Protein AF-A0A1G0WBZ6-F1 (afdb_monomer_lite)

Foldseek 3Di:
DDDLVRADQQFKFQKDADFDRIFGDQSVQQWTWAWGDDPNDIDTDTAHDLVVDPDGHGIDTDGTDGHDPDDRVCSPCCPPGVVNVVVNVVNVVVCVVVPDPDD

pLDDT: mean 88.43, std 10.69, range [46.09, 98.06]

Secondary structure (DSSP, 8-state):
---GGGPPTTEEEEEE-SS-SEEEEETTTTEEEEEEEETTEEEEEEEEBGGG-TTT--BEEEEEEEE-SS-GGGGT-TT-TTTSHHHHHHHHHHHHHS-----

Sequence (103 aa):
MIRIDDLKQGYLYLIDARNSHLGIWMSKKNSFLISRFKFGDNFLFEEDHWDTGEPYGTVKPIKELEKTPFEADRFLYPYVPDKNRDLLNYLNLMADKYPLDEK

Structure (mmCIF, N/CA/C/O backbone):
data_AF-A0A1G0WBZ6-F1
#
_entry.id   AF-A0A1G0WBZ6-F1
#
loop_
_atom_site.group_PDB
_atom_site.id
_atom_site.type_symbol
_atom_site.label_atom_id
_atom_site.label_alt_id
_atom_site.label_comp_id
_atom_site.label_asym_id
_atom_site.label_entity_id
_atom_site.label_seq_id
_atom_site.pdbx_PDB_ins_code
_atom_site.Cartn_x
_atom_site.Cartn_y
_atom_site.Cartn_z
_atom_site.occupancy
_atom_site.B_iso_or_equiv
_atom_site.auth_seq_id
_atom_site.auth_comp_id
_atom_site.auth_asym_id
_atom_site.auth_atom_id
_atom_site.pdbx_PDB_model_num
ATOM 1 N N . MET A 1 1 ? -16.441 -0.778 1.522 1.00 84.62 1 MET A N 1
ATOM 2 C CA . MET A 1 1 ? -15.136 -0.119 1.713 1.00 84.62 1 MET A CA 1
ATOM 3 C C . MET A 1 1 ? -14.775 -0.199 3.180 1.00 84.62 1 MET A C 1
ATOM 5 O O . MET A 1 1 ? -15.672 -0.046 4.002 1.00 84.62 1 MET A O 1
ATOM 9 N N . ILE A 1 2 ? -13.521 -0.518 3.482 1.00 91.88 2 ILE A N 1
ATOM 10 C CA . ILE A 1 2 ? -13.007 -0.645 4.854 1.00 91.88 2 ILE A CA 1
ATOM 11 C C . ILE A 1 2 ? -12.798 0.773 5.430 1.00 91.88 2 ILE A C 1
ATOM 13 O O . ILE A 1 2 ? -12.508 1.693 4.662 1.00 91.88 2 ILE A O 1
ATOM 17 N N . ARG A 1 3 ? -13.030 0.973 6.735 1.00 93.50 3 ARG A N 1
ATOM 18 C CA . ARG A 1 3 ? -12.780 2.249 7.436 1.00 93.50 3 ARG A CA 1
ATOM 19 C C . ARG A 1 3 ? -11.334 2.326 7.913 1.00 93.50 3 ARG A C 1
ATOM 21 O O . ARG A 1 3 ? -10.721 1.286 8.133 1.00 93.50 3 ARG A O 1
ATOM 28 N N . ILE A 1 4 ? -10.819 3.539 8.135 1.00 93.62 4 ILE A N 1
ATOM 29 C CA . ILE A 1 4 ? -9.443 3.748 8.634 1.00 93.62 4 ILE A CA 1
ATOM 30 C C . ILE A 1 4 ? -9.136 2.902 9.877 1.00 93.62 4 ILE A C 1
ATOM 32 O O . ILE A 1 4 ? -8.092 2.253 9.923 1.00 93.62 4 ILE A O 1
ATOM 36 N N . ASP A 1 5 ? -10.055 2.868 10.844 1.00 93.50 5 ASP A N 1
ATOM 37 C CA . ASP A 1 5 ? -9.851 2.187 12.130 1.00 93.50 5 ASP A CA 1
ATOM 38 C C . ASP A 1 5 ? -9.765 0.654 12.011 1.00 93.50 5 ASP A C 1
ATOM 40 O O . ASP A 1 5 ? -9.231 -0.008 12.900 1.00 93.50 5 ASP A O 1
ATOM 44 N N . ASP A 1 6 ? -10.238 0.091 10.896 1.00 96.06 6 ASP A N 1
ATOM 45 C CA . ASP A 1 6 ? -10.201 -1.347 10.616 1.00 96.06 6 ASP A CA 1
ATOM 46 C C . ASP A 1 6 ? -8.951 -1.764 9.814 1.00 96.06 6 ASP A C 1
ATOM 48 O O . ASP A 1 6 ? -8.695 -2.957 9.619 1.00 96.06 6 ASP A O 1
ATOM 52 N N . LEU A 1 7 ? -8.162 -0.801 9.322 1.00 96.50 7 LEU A N 1
ATOM 53 C CA . LEU A 1 7 ? -6.965 -1.068 8.526 1.00 96.50 7 LEU A CA 1
ATOM 54 C C . LEU A 1 7 ? -5.743 -1.329 9.411 1.00 96.50 7 LEU A C 1
ATOM 56 O O . LEU A 1 7 ? -5.437 -0.602 10.358 1.00 96.50 7 LEU A O 1
ATOM 60 N N . LYS A 1 8 ? -4.969 -2.353 9.051 1.00 96.50 8 LYS A N 1
ATOM 61 C CA . LYS A 1 8 ? -3.799 -2.805 9.809 1.00 96.50 8 LYS A CA 1
ATOM 62 C C . LYS A 1 8 ? -2.516 -2.285 9.174 1.00 96.50 8 LYS A C 1
ATOM 64 O O . LYS A 1 8 ? -2.287 -2.448 7.978 1.00 96.50 8 LYS A O 1
ATOM 69 N N . GLN A 1 9 ? -1.661 -1.660 9.982 1.00 95.56 9 GLN A N 1
ATOM 70 C CA . GLN A 1 9 ? -0.361 -1.148 9.538 1.00 95.56 9 GLN A CA 1
ATOM 71 C C . GLN A 1 9 ? 0.443 -2.232 8.803 1.00 95.56 9 GLN A C 1
ATOM 73 O O . GLN A 1 9 ? 0.647 -3.321 9.342 1.00 95.56 9 GLN A O 1
ATOM 78 N N . GLY A 1 10 ? 0.936 -1.913 7.604 1.00 95.31 10 GLY A N 1
ATOM 79 C CA . GLY A 1 10 ? 1.798 -2.807 6.830 1.00 95.31 10 GLY A CA 1
ATOM 80 C C . GLY A 1 10 ? 1.080 -4.021 6.234 1.00 95.31 10 GLY A C 1
ATOM 81 O O . GLY A 1 10 ? 1.742 -4.997 5.882 1.00 95.31 10 GLY A O 1
ATOM 82 N N . TYR A 1 11 ? -0.251 -4.000 6.136 1.00 97.62 11 TYR A N 1
ATOM 83 C CA . TYR A 1 11 ? -1.019 -5.004 5.394 1.00 97.62 11 TYR A CA 1
ATOM 84 C C . TYR A 1 11 ? -1.287 -4.535 3.966 1.00 97.62 11 TYR A C 1
ATOM 86 O O . TYR A 1 11 ? -1.450 -3.341 3.709 1.00 97.62 11 TYR A O 1
ATOM 94 N N . LEU A 1 12 ? -1.329 -5.495 3.047 1.00 98.06 12 LEU A N 1
ATOM 95 C CA . LEU A 1 12 ? -1.702 -5.316 1.654 1.00 98.06 12 LEU A CA 1
ATOM 96 C C . LEU A 1 12 ? -3.221 -5.431 1.499 1.00 98.06 12 LEU A C 1
ATOM 98 O O . LEU A 1 12 ? -3.841 -6.372 2.003 1.00 98.06 12 LEU A O 1
ATOM 102 N N . TYR A 1 13 ? -3.794 -4.509 0.736 1.00 97.81 13 TYR A N 1
ATOM 103 C CA . TYR A 1 13 ? -5.216 -4.456 0.437 1.00 97.81 13 TYR A CA 1
ATOM 104 C C . TYR A 1 13 ? -5.451 -4.382 -1.070 1.00 97.81 13 TYR A C 1
ATOM 106 O O . TYR A 1 13 ? -4.690 -3.741 -1.795 1.00 97.81 13 TYR A O 1
ATOM 114 N N . LEU A 1 14 ? -6.551 -4.993 -1.514 1.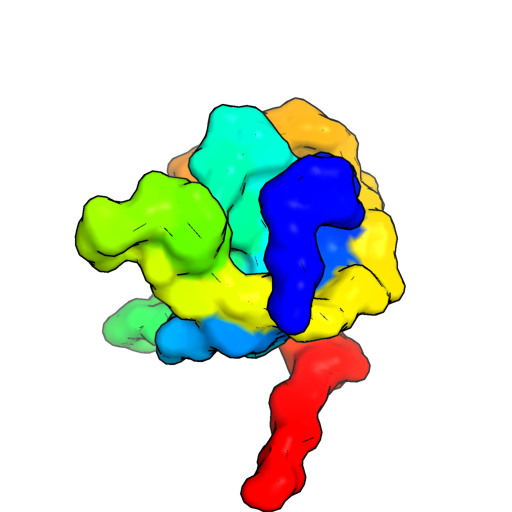00 96.88 14 LEU A N 1
ATOM 115 C CA . LEU A 1 14 ? -7.203 -4.633 -2.767 1.00 96.88 14 LEU A CA 1
ATOM 116 C C . LEU A 1 14 ? -7.880 -3.277 -2.569 1.00 96.88 14 LEU A C 1
ATOM 118 O O . LEU A 1 14 ? -8.648 -3.101 -1.615 1.00 96.88 14 LEU A O 1
ATOM 122 N N . ILE A 1 15 ? -7.612 -2.343 -3.469 1.00 96.12 15 ILE A N 1
ATOM 123 C CA . ILE A 1 15 ? -8.098 -0.969 -3.419 1.00 96.12 15 ILE A CA 1
ATOM 124 C C . ILE A 1 15 ? -8.764 -0.587 -4.743 1.00 96.12 15 ILE A C 1
ATOM 126 O O . ILE A 1 15 ? -8.376 -1.052 -5.809 1.00 96.12 15 ILE A O 1
ATOM 130 N N . ASP A 1 16 ? -9.772 0.272 -4.663 1.00 93.69 16 ASP A N 1
ATOM 131 C CA . ASP A 1 16 ? -10.275 1.045 -5.794 1.00 93.69 16 ASP A CA 1
ATOM 132 C C . ASP A 1 16 ? -9.575 2.405 -5.766 1.00 93.69 16 ASP A C 1
ATOM 134 O O . ASP A 1 16 ? -9.799 3.208 -4.852 1.00 93.69 16 ASP A O 1
ATOM 138 N N . ALA A 1 17 ? -8.659 2.607 -6.712 1.00 90.75 17 ALA A N 1
ATOM 139 C CA . ALA A 1 17 ? -7.878 3.823 -6.850 1.00 90.75 17 ALA A CA 1
ATOM 140 C C . ALA A 1 17 ? -7.475 4.072 -8.308 1.00 90.75 17 ALA A C 1
ATOM 142 O O . ALA A 1 17 ? -7.583 3.204 -9.172 1.00 90.75 17 ALA A O 1
ATOM 143 N N . ARG A 1 18 ? -7.005 5.290 -8.604 1.00 85.06 18 ARG A N 1
ATOM 144 C CA . ARG A 1 18 ? -6.742 5.721 -9.989 1.00 85.06 18 ARG A CA 1
ATOM 145 C C . ARG A 1 18 ? -5.480 5.113 -10.585 1.00 85.06 18 ARG A C 1
ATOM 147 O O . ARG A 1 18 ? -5.388 4.993 -11.802 1.00 85.06 18 ARG A O 1
ATOM 154 N N . ASN A 1 19 ? -4.481 4.844 -9.749 1.00 88.56 19 ASN A N 1
ATOM 155 C CA . ASN A 1 19 ? -3.134 4.510 -10.205 1.00 88.56 19 ASN A CA 1
ATOM 156 C C . ASN A 1 19 ? -2.749 3.044 -9.951 1.00 88.56 19 ASN A C 1
ATOM 158 O O . ASN A 1 19 ? -1.764 2.592 -10.526 1.00 88.56 19 ASN A O 1
ATOM 162 N N . SER A 1 20 ? -3.484 2.324 -9.100 1.00 93.31 20 SER A N 1
ATOM 163 C CA . SER A 1 20 ? -3.211 0.932 -8.726 1.00 93.31 20 SER A CA 1
ATOM 164 C C . SER A 1 20 ? -4.467 0.276 -8.151 1.00 93.31 20 SER A C 1
ATOM 166 O O . SER A 1 20 ? -5.298 0.957 -7.554 1.00 93.31 20 SER A O 1
ATOM 168 N N . HIS A 1 21 ? -4.579 -1.048 -8.271 1.00 95.44 21 HIS A N 1
ATOM 169 C CA . HIS A 1 21 ? -5.603 -1.849 -7.588 1.00 95.44 21 HIS A CA 1
ATOM 170 C C . HIS A 1 21 ? -5.106 -2.492 -6.291 1.00 95.44 21 HIS A C 1
ATOM 172 O O . HIS A 1 21 ? -5.885 -3.107 -5.567 1.00 95.44 21 HIS A O 1
ATOM 178 N N . LEU A 1 22 ? -3.821 -2.343 -5.965 1.00 97.06 22 LEU A N 1
ATOM 179 C CA . LEU A 1 22 ? -3.218 -2.835 -4.727 1.00 97.06 22 LEU A CA 1
ATOM 180 C C . LEU A 1 22 ? -2.488 -1.719 -3.985 1.00 97.06 22 LEU A C 1
ATOM 182 O O . LEU A 1 22 ? -1.832 -0.878 -4.605 1.00 97.06 22 LEU A O 1
ATOM 186 N N . GLY A 1 23 ? -2.538 -1.758 -2.653 1.00 96.69 23 GLY A N 1
ATOM 187 C CA . GLY A 1 23 ? -1.799 -0.825 -1.808 1.00 96.69 23 GLY A CA 1
ATOM 188 C C . GLY A 1 23 ? -1.507 -1.366 -0.415 1.00 96.69 23 GLY A C 1
ATOM 189 O O . GLY A 1 23 ? -2.276 -2.155 0.137 1.00 96.69 23 GLY A O 1
ATOM 190 N N . ILE A 1 24 ? -0.391 -0.929 0.166 1.00 96.75 24 ILE A N 1
ATOM 191 C CA . ILE A 1 24 ? -0.008 -1.256 1.544 1.00 96.75 24 ILE A CA 1
ATOM 192 C C . ILE A 1 24 ? -0.448 -0.125 2.469 1.00 96.75 24 ILE A C 1
ATOM 194 O O . ILE A 1 24 ? -0.117 1.034 2.224 1.00 96.75 24 ILE A O 1
ATOM 198 N N . TRP A 1 25 ? -1.168 -0.448 3.540 1.00 96.62 25 TRP A N 1
ATOM 199 C CA . TRP A 1 25 ? -1.665 0.560 4.472 1.00 96.62 25 TRP A CA 1
ATOM 200 C C . TRP A 1 25 ? -0.569 1.151 5.367 1.00 96.62 25 TRP A C 1
ATOM 202 O O . TRP A 1 25 ? 0.190 0.419 6.013 1.00 96.62 25 TRP A O 1
ATOM 212 N N . MET A 1 26 ? -0.548 2.483 5.466 1.00 94.56 26 MET A N 1
ATOM 213 C CA . MET A 1 26 ? 0.337 3.253 6.340 1.00 94.56 26 MET A CA 1
ATOM 214 C C . MET A 1 26 ? -0.481 4.099 7.324 1.00 94.56 26 MET A C 1
ATOM 216 O O . MET A 1 26 ? -0.815 5.255 7.065 1.00 94.56 26 MET A O 1
ATOM 220 N N . SER A 1 27 ? -0.765 3.545 8.501 1.00 92.56 27 SER A N 1
ATOM 221 C CA . SER A 1 27 ? -1.632 4.142 9.524 1.00 92.56 27 SER A CA 1
ATOM 222 C C . SER A 1 27 ? -1.148 5.499 10.030 1.00 92.56 27 SER A C 1
ATOM 224 O O . SER A 1 27 ? -1.951 6.367 10.342 1.00 92.56 27 SER A O 1
ATOM 226 N N . LYS A 1 28 ? 0.169 5.736 10.075 1.00 90.62 28 LYS A N 1
ATOM 227 C CA . LYS A 1 28 ? 0.722 7.042 10.477 1.00 90.62 28 LYS A CA 1
ATOM 228 C C . LYS A 1 28 ? 0.421 8.162 9.485 1.00 90.62 28 LYS A C 1
ATOM 230 O O . LYS A 1 28 ? 0.445 9.323 9.882 1.00 90.62 28 LYS A O 1
ATOM 235 N N . LYS A 1 29 ? 0.179 7.814 8.222 1.00 90.12 29 LYS A N 1
ATOM 236 C CA . LYS A 1 29 ? -0.084 8.757 7.132 1.00 90.12 29 LYS A CA 1
ATOM 237 C C . LYS A 1 29 ? -1.541 8.754 6.675 1.00 90.12 29 LYS A C 1
ATOM 239 O O . LYS A 1 29 ? -1.927 9.639 5.928 1.00 90.12 29 LYS A O 1
ATOM 244 N N . ASN A 1 30 ? -2.339 7.786 7.128 1.00 93.38 30 ASN A N 1
ATOM 245 C CA . ASN A 1 30 ? -3.690 7.525 6.631 1.00 93.38 30 ASN A CA 1
ATOM 246 C C . ASN A 1 30 ? -3.752 7.353 5.100 1.00 93.38 30 ASN A C 1
ATOM 248 O O . ASN A 1 30 ? -4.718 7.759 4.450 1.00 93.38 30 ASN A O 1
ATOM 252 N N . SER A 1 31 ? -2.719 6.731 4.529 1.00 93.75 31 SER A N 1
ATOM 253 C CA . SER A 1 31 ? -2.566 6.558 3.086 1.00 93.75 31 SER A CA 1
ATOM 254 C C . SER A 1 31 ? -2.101 5.151 2.718 1.00 93.75 31 SER A C 1
ATOM 256 O O . SER A 1 31 ? -1.581 4.394 3.545 1.00 93.75 31 SER A O 1
ATOM 258 N N . PHE A 1 32 ? -2.313 4.793 1.455 1.00 94.94 32 PHE A N 1
ATOM 259 C CA . PHE A 1 32 ? -1.796 3.577 0.849 1.00 94.94 32 PHE A CA 1
ATOM 260 C C . PHE A 1 32 ? -0.525 3.871 0.072 1.00 94.94 32 PHE A C 1
ATOM 262 O O . PHE A 1 32 ? -0.477 4.793 -0.740 1.00 94.94 32 PHE A O 1
ATOM 269 N N . LEU A 1 33 ? 0.486 3.035 0.285 1.00 95.00 33 LEU A N 1
ATOM 270 C CA . LEU A 1 33 ? 1.660 2.971 -0.567 1.00 95.00 33 LEU A CA 1
ATOM 271 C C . LEU A 1 33 ? 1.367 2.051 -1.752 1.00 95.00 33 LEU A C 1
ATOM 273 O O . LEU A 1 33 ? 1.074 0.869 -1.558 1.00 95.00 33 LEU A O 1
ATOM 277 N N . ILE A 1 34 ? 1.464 2.586 -2.963 1.00 94.62 34 ILE A N 1
ATOM 278 C CA . ILE A 1 34 ? 1.142 1.892 -4.210 1.00 94.62 34 ILE A CA 1
ATOM 279 C C . ILE A 1 34 ? 2.328 1.904 -5.180 1.00 94.62 34 ILE A C 1
ATOM 281 O O . ILE A 1 34 ? 3.228 2.739 -5.075 1.00 94.62 34 ILE A O 1
ATOM 285 N N . SER A 1 35 ? 2.310 0.990 -6.149 1.00 93.94 35 SER A N 1
ATOM 286 C CA . SER A 1 35 ? 3.145 1.086 -7.347 1.00 93.94 35 SER A CA 1
ATOM 287 C C . SER A 1 35 ? 2.403 1.925 -8.380 1.00 93.94 35 SER A C 1
ATOM 289 O O . SER A 1 35 ? 1.210 1.728 -8.601 1.00 93.94 35 SER A O 1
ATOM 291 N N . ARG A 1 36 ? 3.095 2.881 -9.000 1.00 92.50 36 ARG A N 1
ATOM 292 C CA . ARG A 1 36 ? 2.528 3.744 -10.032 1.00 92.50 36 ARG A CA 1
ATOM 293 C C . ARG A 1 36 ? 3.424 3.763 -11.257 1.00 92.50 36 ARG A C 1
ATOM 295 O O . ARG A 1 36 ? 4.578 4.179 -11.176 1.00 92.50 36 ARG A O 1
ATOM 302 N N . PHE A 1 37 ? 2.839 3.432 -12.404 1.00 90.62 37 PHE A N 1
ATOM 303 C CA . PHE A 1 37 ? 3.484 3.596 -13.699 1.00 90.62 37 PHE A CA 1
ATOM 304 C C . PHE A 1 37 ? 3.169 4.973 -14.298 1.00 90.62 37 PHE A C 1
ATOM 306 O O . PHE A 1 37 ? 2.002 5.344 -14.452 1.00 90.62 37 PHE A O 1
ATOM 313 N N . LYS A 1 38 ? 4.195 5.760 -14.638 1.00 90.19 38 LYS A N 1
ATOM 314 C CA . LYS A 1 38 ? 4.033 7.066 -15.293 1.00 90.19 38 LYS A CA 1
ATOM 315 C C . LYS A 1 38 ? 5.276 7.421 -16.107 1.00 90.19 38 LYS A C 1
ATOM 317 O O . LYS A 1 38 ? 6.389 7.287 -15.623 1.00 90.19 38 LYS A O 1
ATOM 322 N N . PHE A 1 39 ? 5.073 7.925 -17.328 1.00 91.88 39 PHE A N 1
ATOM 323 C CA . PHE A 1 39 ? 6.145 8.352 -18.247 1.00 91.88 39 PHE A CA 1
ATOM 324 C C . PHE A 1 39 ? 7.214 7.283 -18.546 1.00 91.88 39 PHE A C 1
ATOM 326 O O . PHE A 1 39 ? 8.354 7.622 -18.832 1.00 91.88 39 PHE A O 1
ATOM 333 N N . GLY A 1 40 ? 6.839 6.000 -18.522 1.00 89.75 40 GLY A N 1
ATOM 334 C CA . GLY A 1 40 ? 7.767 4.890 -18.764 1.00 89.75 40 GLY A CA 1
ATOM 335 C C . GLY A 1 40 ? 8.476 4.373 -17.510 1.00 89.75 40 GLY A C 1
ATOM 336 O O . GLY A 1 40 ? 9.104 3.322 -17.579 1.00 89.75 40 GLY A O 1
ATOM 337 N N . ASP A 1 41 ? 8.318 5.053 -16.373 1.00 89.81 41 ASP A N 1
ATOM 338 C CA . ASP A 1 41 ? 8.906 4.664 -15.095 1.00 89.81 41 ASP A CA 1
ATOM 339 C C . ASP A 1 41 ? 7.862 4.082 -14.140 1.00 89.81 41 ASP A C 1
ATOM 341 O O . ASP A 1 41 ? 6.677 4.425 -14.189 1.00 89.81 41 ASP A O 1
ATOM 345 N N . ASN A 1 42 ? 8.325 3.227 -13.227 1.00 91.19 42 ASN A N 1
ATOM 346 C CA . ASN A 1 42 ? 7.535 2.700 -12.120 1.00 91.19 42 ASN A CA 1
ATOM 347 C C . ASN A 1 42 ? 8.160 3.122 -10.787 1.00 91.19 42 ASN A C 1
ATOM 349 O O . ASN A 1 42 ? 9.360 2.940 -10.577 1.00 91.19 42 ASN A O 1
ATOM 353 N N . PHE A 1 43 ? 7.355 3.674 -9.886 1.00 91.38 43 PHE A N 1
ATOM 354 C CA . PHE A 1 43 ? 7.813 4.176 -8.594 1.00 91.38 43 PHE A CA 1
ATOM 355 C C . PHE A 1 43 ? 6.740 4.031 -7.515 1.00 91.38 43 PHE A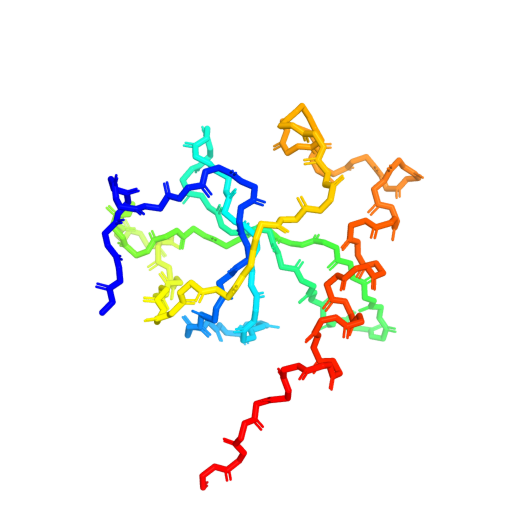 C 1
ATOM 357 O O . PHE A 1 43 ? 5.562 3.807 -7.795 1.00 91.38 43 PHE A O 1
ATOM 364 N N . LEU A 1 44 ? 7.169 4.165 -6.261 1.00 92.56 44 LEU A N 1
ATOM 365 C CA . LEU A 1 44 ? 6.273 4.201 -5.113 1.00 92.56 44 LEU A CA 1
ATOM 366 C C . LEU A 1 44 ? 5.529 5.534 -5.055 1.00 92.56 44 LEU A C 1
ATOM 368 O O . LEU A 1 44 ? 6.137 6.599 -5.177 1.00 92.56 44 LEU A O 1
ATOM 372 N N . PHE A 1 45 ? 4.223 5.475 -4.832 1.00 91.62 45 PHE A N 1
ATOM 373 C CA . PHE A 1 45 ? 3.368 6.647 -4.703 1.00 91.62 45 PHE A CA 1
ATOM 374 C C . PHE A 1 45 ? 2.410 6.474 -3.523 1.00 91.62 45 PHE A C 1
ATOM 376 O O . PHE A 1 45 ? 2.032 5.353 -3.191 1.00 91.62 45 PHE A O 1
ATOM 383 N N . GLU A 1 46 ? 2.042 7.577 -2.878 1.00 92.19 46 GLU A N 1
ATOM 384 C CA . GLU A 1 46 ? 1.074 7.582 -1.782 1.00 92.19 46 GLU A CA 1
ATOM 385 C C . GLU A 1 46 ? -0.280 8.067 -2.278 1.00 92.19 46 GLU A C 1
ATOM 387 O O . GLU A 1 46 ? -0.368 9.093 -2.953 1.00 92.19 46 GLU A O 1
ATOM 392 N N . GLU A 1 47 ? -1.334 7.346 -1.918 1.00 91.50 47 GLU A N 1
ATOM 393 C CA . GLU A 1 47 ? -2.704 7.782 -2.154 1.00 91.50 47 GLU A CA 1
ATOM 394 C C . GLU A 1 47 ? -3.514 7.743 -0.856 1.00 91.50 47 GLU A C 1
ATOM 396 O O . GLU A 1 47 ? -3.551 6.733 -0.149 1.00 91.50 47 GLU A O 1
ATOM 401 N N . ASP A 1 48 ? -4.163 8.860 -0.535 1.00 92.88 48 ASP A N 1
ATOM 402 C CA . ASP A 1 48 ? -4.877 9.024 0.728 1.00 92.88 48 ASP A CA 1
ATOM 403 C C . ASP A 1 48 ? -6.191 8.237 0.753 1.00 92.88 48 ASP A C 1
ATOM 405 O O . ASP A 1 48 ? -6.920 8.129 -0.245 1.00 92.88 48 ASP A O 1
ATOM 409 N N . HIS A 1 49 ? -6.511 7.707 1.934 1.00 92.62 49 HIS A N 1
ATOM 410 C CA . HIS A 1 49 ? -7.772 7.020 2.185 1.00 92.62 49 HIS A CA 1
ATOM 411 C C . HIS A 1 49 ? -8.964 7.969 2.027 1.00 92.62 49 HIS A C 1
ATOM 413 O O . HIS A 1 49 ? -8.915 9.105 2.477 1.00 92.62 49 HIS A O 1
ATOM 419 N N . TRP A 1 50 ? -10.079 7.502 1.465 1.00 88.56 50 TRP A N 1
ATOM 420 C CA . TRP A 1 50 ? -11.280 8.324 1.253 1.00 88.56 50 TRP A CA 1
ATOM 421 C C . TRP A 1 50 ? -11.829 9.016 2.525 1.00 88.56 50 TRP A C 1
ATOM 423 O O . TRP A 1 50 ? -12.344 10.127 2.441 1.00 88.56 50 TRP A O 1
ATOM 433 N N . ASP A 1 51 ? -11.689 8.394 3.703 1.00 87.06 51 ASP A N 1
ATOM 434 C CA . ASP A 1 51 ? -12.072 8.983 5.006 1.00 87.06 51 ASP A CA 1
ATOM 435 C C . ASP A 1 51 ? -11.235 10.222 5.415 1.00 87.06 51 ASP A C 1
ATOM 437 O O . ASP A 1 51 ? -11.630 10.920 6.346 1.00 87.06 51 ASP A O 1
ATOM 441 N N . THR A 1 52 ? -10.102 10.537 4.765 1.00 86.56 52 THR A N 1
ATOM 442 C CA . THR A 1 52 ? -9.312 11.750 5.092 1.00 86.56 52 THR A CA 1
ATOM 443 C C . THR A 1 52 ? -9.972 13.050 4.618 1.00 86.56 52 THR A C 1
ATOM 445 O O . THR A 1 52 ? -9.540 14.135 5.008 1.00 86.56 52 THR A O 1
ATOM 448 N N . GLY A 1 53 ? -11.053 12.944 3.838 1.00 75.81 53 GLY A N 1
ATOM 449 C CA . GLY A 1 53 ? -11.849 14.066 3.357 1.00 75.81 53 GLY A CA 1
ATOM 450 C C . GLY A 1 53 ? -11.437 14.573 1.973 1.00 75.81 53 GLY A C 1
ATOM 451 O O . GLY A 1 53 ? -10.368 14.270 1.434 1.00 75.81 53 GLY A O 1
ATOM 452 N N . GLU A 1 54 ? -12.326 15.362 1.373 1.00 67.94 54 GLU A N 1
ATOM 453 C CA . GLU A 1 54 ? -12.045 16.064 0.121 1.00 67.94 54 GLU A CA 1
ATOM 454 C C . GLU A 1 54 ? -10.989 17.162 0.345 1.00 67.94 54 GLU A C 1
ATOM 456 O O . GLU A 1 54 ? -10.983 17.790 1.408 1.00 67.94 54 GLU A O 1
ATOM 461 N N . PRO A 1 55 ? -10.109 17.458 -0.632 1.00 67.50 55 PRO A N 1
ATOM 462 C CA . PRO A 1 55 ? -10.033 16.936 -2.006 1.00 67.50 55 PRO A CA 1
ATOM 463 C C . PRO A 1 55 ? -9.0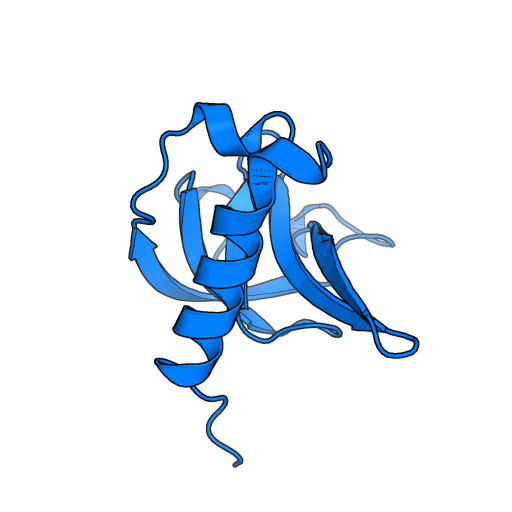77 15.738 -2.212 1.00 67.50 55 PRO A C 1
ATOM 465 O O . PRO A 1 55 ? -8.846 15.349 -3.358 1.00 67.50 55 PRO A O 1
ATOM 468 N N . TYR A 1 56 ? -8.476 15.190 -1.151 1.00 64.31 56 TYR A N 1
ATOM 469 C CA . TYR A 1 56 ? -7.298 14.312 -1.257 1.00 64.31 56 TYR A CA 1
ATOM 470 C C . TYR A 1 56 ? -7.618 12.810 -1.170 1.00 64.31 56 TYR A C 1
ATOM 472 O O . TYR A 1 56 ? -6.995 12.007 -1.870 1.00 64.31 56 TYR A O 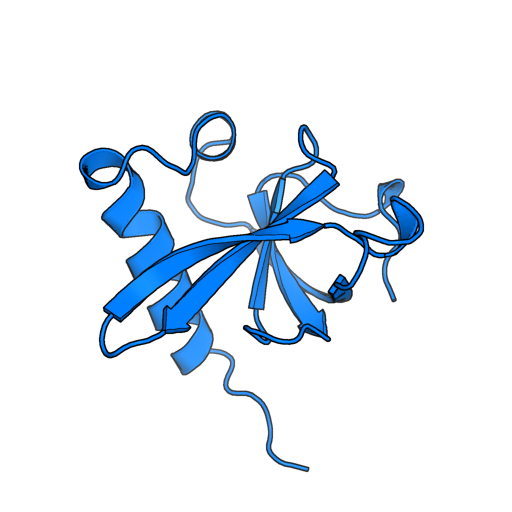1
ATOM 480 N N . GLY A 1 57 ? -8.623 12.422 -0.377 1.00 70.94 57 GLY A N 1
ATOM 481 C CA . GLY A 1 57 ? -9.015 11.024 -0.195 1.00 70.94 57 GLY A CA 1
ATOM 482 C C . GLY A 1 57 ? -9.675 10.431 -1.442 1.00 70.94 57 GLY A C 1
ATOM 483 O O . GLY A 1 57 ? -10.844 10.692 -1.720 1.00 70.94 57 GLY A O 1
ATOM 484 N N . THR A 1 58 ? -8.946 9.601 -2.193 1.00 82.06 58 THR A N 1
ATOM 485 C CA . THR A 1 58 ? -9.461 8.968 -3.426 1.00 82.06 58 THR A CA 1
ATOM 486 C C . THR A 1 58 ? -9.449 7.445 -3.386 1.00 82.06 58 THR A C 1
ATOM 488 O O . THR A 1 58 ? -10.145 6.824 -4.189 1.00 82.06 58 THR A O 1
ATOM 491 N N . VAL A 1 59 ? -8.733 6.841 -2.433 1.00 92.81 59 VAL A N 1
ATOM 492 C CA . VAL A 1 59 ? -8.593 5.385 -2.338 1.00 92.81 59 VAL A CA 1
ATOM 493 C C . VAL A 1 59 ? -9.686 4.782 -1.481 1.00 92.81 59 VAL A C 1
ATOM 495 O O . VAL A 1 59 ? -9.866 5.172 -0.325 1.00 92.81 59 VAL A O 1
ATOM 498 N N . LYS A 1 60 ? -10.358 3.759 -2.009 1.00 93.50 60 LYS A N 1
ATOM 499 C CA . LYS A 1 60 ? -11.319 2.952 -1.254 1.00 93.50 60 LYS A CA 1
ATOM 500 C C . LYS A 1 60 ? -10.794 1.527 -1.092 1.00 93.50 60 LYS A C 1
ATOM 502 O O . LYS A 1 60 ? -10.798 0.772 -2.061 1.00 93.50 60 LYS A O 1
ATOM 507 N N . PRO A 1 61 ? -10.385 1.105 0.113 1.00 95.50 61 PRO A N 1
ATOM 508 C CA . PRO A 1 61 ? -10.019 -0.285 0.342 1.00 95.50 61 PRO A CA 1
ATOM 509 C C . PRO A 1 61 ? -11.239 -1.197 0.240 1.00 95.50 61 PRO A C 1
ATOM 511 O O . PRO A 1 61 ? -12.293 -0.939 0.832 1.00 95.50 61 PRO A O 1
ATOM 514 N N . ILE A 1 62 ? -11.083 -2.279 -0.514 1.00 95.50 62 ILE A N 1
ATOM 515 C CA . ILE A 1 62 ? -12.125 -3.265 -0.795 1.00 95.50 62 ILE A CA 1
ATOM 516 C C . ILE A 1 62 ? -11.939 -4.497 0.091 1.00 95.50 62 ILE A C 1
ATOM 518 O O . ILE A 1 62 ? -12.905 -4.951 0.704 1.00 95.50 62 ILE A O 1
ATOM 522 N N . LYS A 1 63 ? -10.716 -5.043 0.154 1.00 96.00 63 LYS A N 1
ATOM 523 C CA . LYS A 1 63 ? -10.435 -6.337 0.794 1.00 96.00 63 LYS A CA 1
ATOM 524 C C . LYS A 1 63 ? -9.009 -6.405 1.347 1.00 96.00 63 LYS A C 1
ATOM 526 O O . LYS A 1 63 ? -8.070 -6.039 0.649 1.00 96.00 63 LYS A O 1
ATOM 531 N N . GLU A 1 64 ? -8.849 -6.915 2.569 1.00 97.69 64 GLU A N 1
ATOM 532 C CA . GLU A 1 64 ? -7.542 -7.304 3.128 1.00 97.69 64 GLU A CA 1
ATOM 533 C C . GLU A 1 64 ? -7.023 -8.561 2.420 1.00 97.69 64 GLU A C 1
ATOM 535 O O . GLU A 1 64 ? -7.771 -9.528 2.256 1.00 97.69 64 GLU A O 1
ATOM 540 N N . LEU A 1 65 ? -5.759 -8.550 1.996 1.00 97.25 65 LEU A N 1
ATOM 541 C CA . LEU A 1 65 ? -5.138 -9.677 1.298 1.00 97.25 65 LEU A CA 1
ATOM 542 C C . LEU A 1 65 ? -4.160 -10.412 2.209 1.00 97.25 65 LEU A C 1
ATOM 544 O O . LEU A 1 65 ? -4.404 -11.560 2.570 1.00 97.25 65 LEU A O 1
ATOM 548 N N . GLU A 1 66 ? -3.069 -9.756 2.602 1.00 97.56 66 GLU A N 1
ATOM 549 C CA . GLU A 1 66 ? -2.059 -10.368 3.466 1.00 97.56 66 GLU A CA 1
ATOM 550 C C . GLU A 1 66 ? -1.207 -9.340 4.211 1.00 97.56 66 GLU A C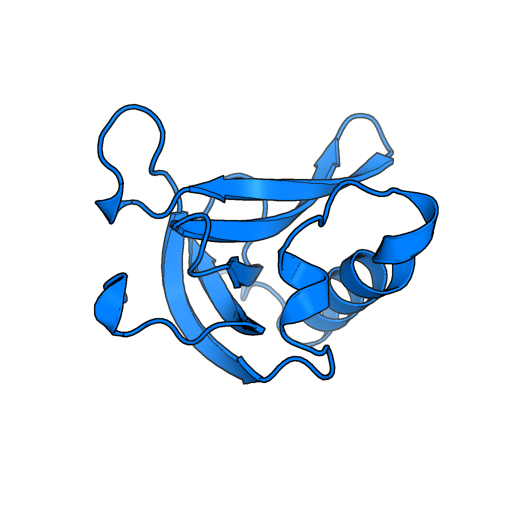 1
ATOM 552 O O . GLU A 1 66 ? -1.102 -8.177 3.816 1.00 97.56 66 GLU A O 1
ATOM 557 N N . LYS A 1 67 ? -0.567 -9.785 5.296 1.00 97.31 67 LYS A N 1
ATOM 558 C CA . LYS A 1 67 ? 0.469 -9.009 5.977 1.00 97.31 67 LYS A CA 1
ATOM 559 C C . LYS A 1 67 ? 1.725 -8.989 5.110 1.00 97.31 67 LYS A C 1
ATOM 561 O O . LYS A 1 67 ? 2.166 -10.039 4.650 1.00 97.31 67 LYS A O 1
ATOM 566 N N . THR A 1 68 ? 2.327 -7.818 4.928 1.00 95.88 68 THR A N 1
ATOM 567 C CA . THR A 1 68 ? 3.606 -7.732 4.213 1.00 95.88 68 THR A CA 1
ATOM 568 C C . THR A 1 68 ? 4.754 -8.322 5.049 1.00 95.88 68 THR A C 1
ATOM 570 O O . THR A 1 68 ? 4.673 -8.338 6.281 1.00 95.88 68 THR A O 1
ATOM 573 N N . PRO A 1 69 ? 5.851 -8.785 4.420 1.00 94.94 69 PRO A N 1
ATOM 574 C CA . PRO A 1 69 ? 7.026 -9.289 5.137 1.00 94.94 69 PRO A CA 1
ATOM 575 C C . PRO A 1 69 ? 7.903 -8.169 5.727 1.00 94.94 69 PRO A C 1
ATOM 577 O O . PRO A 1 69 ? 8.997 -8.439 6.214 1.00 94.94 69 PRO A O 1
ATOM 580 N N . PHE A 1 70 ? 7.465 -6.912 5.636 1.00 91.75 70 PHE A N 1
ATOM 581 C CA . PHE A 1 70 ? 8.246 -5.745 6.016 1.00 91.75 70 PHE A CA 1
ATOM 582 C C . PHE A 1 70 ? 7.923 -5.298 7.438 1.00 91.75 70 PHE A C 1
ATOM 584 O O . PHE A 1 70 ? 6.770 -5.306 7.875 1.00 91.75 70 PHE A O 1
ATOM 591 N N . GLU A 1 71 ? 8.957 -4.848 8.140 1.00 89.38 71 GLU A N 1
ATOM 592 C CA . GLU A 1 71 ? 8.814 -4.249 9.460 1.00 89.38 71 GLU A CA 1
ATOM 593 C C . GLU A 1 71 ? 8.095 -2.895 9.392 1.00 89.38 71 GLU A C 1
ATOM 595 O O . GLU A 1 71 ? 8.086 -2.204 8.370 1.00 89.38 71 GLU A O 1
ATOM 600 N N . ALA A 1 72 ? 7.452 -2.509 10.495 1.00 83.19 72 ALA A N 1
ATOM 601 C CA . ALA A 1 72 ? 6.576 -1.338 10.520 1.00 83.19 72 ALA A CA 1
ATOM 602 C C . ALA A 1 72 ? 7.313 -0.011 10.237 1.00 83.19 72 ALA A C 1
ATOM 604 O O . ALA A 1 72 ? 6.713 0.936 9.725 1.00 83.19 72 ALA A O 1
ATOM 605 N N . ASP A 1 73 ? 8.604 0.060 10.556 1.00 83.31 73 ASP A N 1
ATOM 606 C CA . ASP A 1 73 ? 9.462 1.228 10.351 1.00 83.31 73 ASP A CA 1
ATOM 607 C C . ASP A 1 73 ? 9.705 1.541 8.865 1.00 83.31 73 ASP A C 1
ATOM 609 O O . ASP A 1 73 ? 9.881 2.707 8.499 1.00 83.31 73 ASP A O 1
ATOM 613 N N . ARG A 1 74 ? 9.613 0.528 7.994 1.00 82.50 74 ARG A N 1
ATOM 614 C CA . ARG A 1 74 ? 9.752 0.654 6.531 1.00 82.50 74 ARG A CA 1
ATOM 615 C C . ARG A 1 74 ? 8.753 1.646 5.933 1.00 82.50 74 ARG A C 1
ATOM 617 O O . ARG A 1 74 ? 9.034 2.285 4.924 1.00 82.50 74 ARG A O 1
ATOM 624 N N . PHE A 1 75 ? 7.611 1.827 6.588 1.00 82.31 75 PHE A N 1
ATOM 625 C CA . PHE A 1 75 ? 6.517 2.678 6.122 1.00 82.31 75 PHE A CA 1
ATOM 626 C C . PHE A 1 75 ? 6.572 4.113 6.663 1.00 82.31 75 PHE A C 1
ATOM 628 O O . PHE A 1 75 ? 5.736 4.941 6.308 1.00 82.31 75 PHE A O 1
ATOM 635 N N . LEU A 1 76 ? 7.549 4.437 7.518 1.00 78.19 76 LEU A N 1
ATOM 636 C CA . LEU A 1 76 ? 7.704 5.793 8.053 1.00 78.19 76 LEU A CA 1
ATOM 637 C C . LEU A 1 76 ? 8.281 6.753 7.001 1.00 78.19 76 LEU A C 1
ATOM 639 O O . LEU A 1 76 ? 7.886 7.918 6.943 1.00 78.19 76 LEU A O 1
ATOM 643 N N . TYR A 1 77 ? 9.169 6.253 6.134 1.00 73.31 77 TYR A N 1
ATOM 644 C CA . TYR A 1 77 ? 9.874 7.042 5.116 1.00 73.31 77 TYR A CA 1
ATOM 645 C C . TYR A 1 77 ? 9.966 6.297 3.767 1.00 73.31 77 TYR A C 1
ATOM 647 O O . TYR A 1 77 ? 11.059 5.915 3.339 1.00 73.31 77 TYR A O 1
ATOM 655 N N . PRO A 1 78 ? 8.837 6.091 3.061 1.00 65.25 78 PRO A N 1
ATOM 656 C CA . PRO A 1 78 ? 8.791 5.272 1.845 1.00 65.25 78 PRO A CA 1
ATOM 657 C C . PRO A 1 78 ? 9.491 5.907 0.626 1.00 65.25 78 PRO A C 1
ATOM 659 O O . PRO A 1 78 ? 9.816 5.204 -0.328 1.00 65.25 78 PRO A O 1
ATOM 662 N N . TYR A 1 79 ? 9.817 7.202 0.661 1.00 64.50 79 TYR A N 1
ATOM 663 C CA . TYR A 1 79 ? 10.409 7.931 -0.470 1.00 64.50 79 TYR A CA 1
ATOM 664 C C . TYR A 1 79 ? 11.941 7.937 -0.527 1.00 64.50 79 TYR A C 1
ATOM 666 O O . TYR A 1 79 ? 12.511 8.763 -1.231 1.00 64.50 79 TYR A O 1
ATOM 674 N N . VAL A 1 80 ? 12.634 7.052 0.193 1.00 70.50 80 VAL A N 1
ATOM 675 C CA . VAL A 1 80 ? 14.089 6.904 0.036 1.00 70.50 80 VAL A CA 1
ATOM 676 C C . VAL A 1 80 ? 14.353 5.907 -1.106 1.00 70.50 80 VAL A C 1
ATOM 678 O O . VAL A 1 80 ? 14.249 4.701 -0.863 1.00 70.50 80 VAL A O 1
ATOM 681 N N . PRO A 1 81 ? 14.663 6.361 -2.343 1.00 58.88 81 PRO A N 1
ATOM 682 C CA . PRO A 1 81 ? 14.514 5.542 -3.553 1.00 58.88 81 PRO A CA 1
ATOM 683 C C . PRO A 1 81 ? 15.365 4.269 -3.535 1.00 58.88 81 PRO A C 1
ATOM 685 O O . PRO A 1 81 ? 14.873 3.189 -3.851 1.00 58.88 81 PRO A O 1
ATOM 688 N N . ASP A 1 82 ? 16.607 4.366 -3.061 1.00 63.81 82 ASP A N 1
ATOM 689 C CA . ASP A 1 82 ? 17.514 3.215 -2.989 1.00 63.81 82 ASP A CA 1
ATOM 690 C C . ASP A 1 82 ? 17.140 2.223 -1.880 1.00 63.81 82 ASP A C 1
ATOM 692 O O . ASP A 1 82 ? 17.461 1.039 -1.968 1.00 63.81 82 ASP A O 1
ATOM 696 N N . LYS A 1 83 ? 16.452 2.679 -0.825 1.00 67.75 83 LYS A N 1
ATOM 697 C CA . LYS A 1 83 ? 16.150 1.849 0.353 1.00 67.75 83 LYS A CA 1
ATOM 698 C C . LYS A 1 83 ? 14.848 1.063 0.240 1.00 67.75 83 LYS A C 1
ATOM 700 O O . LYS A 1 83 ? 14.687 0.110 1.001 1.00 67.75 83 LYS A O 1
ATOM 705 N N . ASN A 1 84 ? 13.960 1.446 -0.679 1.00 79.44 84 ASN A N 1
ATOM 706 C CA . ASN A 1 84 ? 12.592 0.922 -0.771 1.00 79.44 84 ASN A CA 1
ATOM 707 C C . ASN A 1 84 ? 12.283 0.255 -2.120 1.00 79.44 84 ASN A C 1
ATOM 709 O O . ASN A 1 84 ? 11.123 0.027 -2.468 1.00 79.44 84 ASN A O 1
ATOM 713 N N . ARG A 1 85 ? 13.318 -0.085 -2.896 1.00 86.50 85 ARG A N 1
ATOM 714 C CA . ARG A 1 85 ? 13.160 -0.826 -4.156 1.00 86.50 85 ARG A CA 1
ATOM 715 C C . ARG A 1 85 ? 12.491 -2.190 -3.953 1.00 86.50 85 ARG A C 1
ATOM 717 O O . ARG A 1 85 ? 11.765 -2.655 -4.821 1.00 86.50 85 ARG A O 1
ATOM 724 N N . ASP A 1 86 ? 12.711 -2.818 -2.808 1.00 90.94 86 ASP A N 1
ATOM 725 C CA . ASP A 1 86 ? 12.054 -4.056 -2.390 1.00 90.94 86 ASP A CA 1
ATOM 726 C C . ASP A 1 86 ? 10.544 -3.891 -2.151 1.00 90.94 86 ASP A C 1
ATOM 728 O O . ASP A 1 86 ? 9.794 -4.775 -2.550 1.00 90.94 86 ASP A O 1
ATOM 732 N N . LEU A 1 87 ? 10.080 -2.765 -1.594 1.00 92.69 87 LEU A N 1
ATOM 733 C CA . LEU A 1 87 ? 8.648 -2.453 -1.472 1.00 92.69 87 LEU A CA 1
ATOM 734 C C . LEU A 1 87 ? 7.994 -2.322 -2.850 1.00 92.69 87 LEU A C 1
ATOM 736 O O . LEU A 1 87 ? 6.910 -2.860 -3.071 1.00 92.69 87 LEU A O 1
ATOM 740 N N . LEU A 1 88 ? 8.666 -1.646 -3.788 1.00 93.06 88 LEU A N 1
ATOM 741 C CA . LEU A 1 88 ? 8.183 -1.521 -5.164 1.00 93.06 88 LEU A CA 1
ATOM 742 C C . LEU A 1 88 ? 8.133 -2.883 -5.862 1.00 93.06 88 LEU A C 1
ATOM 744 O O . LEU A 1 88 ? 7.117 -3.241 -6.450 1.00 93.06 88 LEU A O 1
ATOM 748 N N . ASN A 1 89 ? 9.213 -3.660 -5.764 1.00 94.12 89 ASN A N 1
ATOM 749 C CA . ASN A 1 89 ? 9.276 -5.005 -6.331 1.00 94.12 89 ASN A CA 1
ATOM 750 C C . ASN A 1 89 ? 8.209 -5.921 -5.728 1.00 94.12 89 ASN A C 1
ATOM 752 O O . ASN A 1 89 ? 7.600 -6.697 -6.458 1.00 94.12 89 ASN A O 1
ATOM 756 N N . TYR A 1 90 ? 7.968 -5.817 -4.419 1.00 95.44 90 TYR A N 1
ATOM 757 C CA . TYR A 1 90 ? 6.898 -6.543 -3.752 1.00 95.44 90 TYR A CA 1
ATOM 758 C C . TYR A 1 90 ? 5.546 -6.156 -4.342 1.00 95.44 90 TYR A C 1
ATOM 760 O O . TYR A 1 90 ? 4.835 -7.031 -4.809 1.00 95.44 90 TYR A O 1
ATOM 768 N N . LEU A 1 91 ? 5.209 -4.866 -4.405 1.00 95.19 91 LEU A N 1
ATOM 769 C CA . LEU A 1 91 ? 3.941 -4.412 -4.986 1.00 95.19 91 LEU A CA 1
ATOM 770 C C . LEU A 1 91 ? 3.744 -4.907 -6.428 1.00 95.19 91 LEU A C 1
ATOM 772 O O . LEU A 1 91 ? 2.652 -5.362 -6.755 1.00 95.19 91 LEU A O 1
ATOM 776 N N . ASN A 1 92 ? 4.799 -4.903 -7.248 1.00 95.06 92 ASN A N 1
ATOM 777 C CA . ASN A 1 92 ? 4.757 -5.452 -8.608 1.00 95.06 92 ASN A CA 1
ATOM 778 C C . ASN A 1 92 ? 4.484 -6.965 -8.611 1.00 95.06 92 ASN A C 1
ATOM 780 O O . ASN A 1 92 ? 3.574 -7.420 -9.294 1.00 95.06 92 ASN A O 1
ATOM 784 N N . LEU A 1 93 ? 5.206 -7.735 -7.790 1.00 96.38 93 LEU A N 1
ATOM 785 C CA . LEU A 1 93 ? 4.982 -9.177 -7.633 1.00 96.38 93 LEU A CA 1
ATOM 786 C C . LEU A 1 93 ? 3.547 -9.478 -7.172 1.00 96.38 93 LEU A C 1
ATOM 788 O O . LEU A 1 93 ? 2.919 -10.437 -7.618 1.00 96.38 93 LEU A O 1
ATOM 792 N N . MET A 1 94 ? 3.020 -8.663 -6.259 1.00 96.69 94 MET A N 1
ATOM 793 C CA . MET A 1 94 ? 1.666 -8.833 -5.748 1.00 96.69 94 MET A CA 1
ATOM 794 C C . MET A 1 94 ? 0.608 -8.495 -6.795 1.00 96.69 94 MET A C 1
ATOM 796 O O . MET A 1 94 ? -0.449 -9.119 -6.773 1.00 96.69 94 MET A O 1
ATOM 800 N N . ALA A 1 95 ? 0.882 -7.560 -7.708 1.00 93.75 95 ALA A N 1
ATOM 801 C CA . ALA A 1 95 ? 0.001 -7.265 -8.835 1.00 93.75 95 ALA A CA 1
ATOM 802 C C . ALA A 1 95 ? -0.100 -8.454 -9.802 1.00 93.75 95 ALA A C 1
ATOM 804 O O . ALA A 1 95 ? -1.193 -8.734 -10.286 1.00 93.75 95 ALA A O 1
ATOM 805 N N . ASP A 1 96 ? 0.990 -9.201 -9.996 1.00 93.50 96 ASP A N 1
ATOM 806 C CA . ASP A 1 96 ? 0.972 -10.448 -10.772 1.00 93.50 96 ASP A CA 1
ATOM 807 C C . ASP A 1 96 ? 0.216 -11.572 -10.038 1.00 93.50 96 ASP A C 1
ATOM 809 O O . ASP A 1 96 ? -0.509 -12.352 -10.653 1.00 93.50 96 ASP A O 1
ATOM 813 N N . LYS A 1 97 ? 0.368 -11.664 -8.707 1.00 95.19 97 LYS A N 1
ATOM 814 C CA . LYS A 1 97 ? -0.317 -12.672 -7.871 1.00 95.19 97 LYS A CA 1
ATOM 815 C C . LYS A 1 97 ? -1.819 -12.408 -7.736 1.00 95.19 97 LYS A C 1
ATOM 817 O O . LYS A 1 97 ? -2.605 -13.352 -7.682 1.00 95.19 97 LYS A O 1
ATOM 822 N N . TY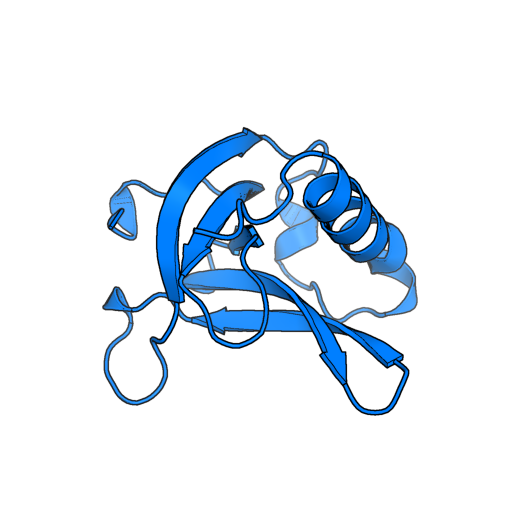R A 1 98 ? -2.206 -11.142 -7.630 1.00 93.56 98 TYR A N 1
ATOM 823 C CA . TYR A 1 98 ? -3.587 -10.685 -7.525 1.00 93.56 98 TYR A CA 1
ATOM 824 C C . TYR A 1 98 ? -3.901 -9.790 -8.725 1.00 93.56 98 TYR A C 1
ATOM 826 O O . TYR A 1 98 ? -3.979 -8.566 -8.564 1.00 93.56 98 TYR A O 1
ATOM 834 N N . PRO A 1 99 ? -4.049 -10.370 -9.928 1.00 89.00 99 PRO A N 1
ATOM 835 C CA . PRO A 1 99 ? -4.410 -9.591 -11.098 1.00 89.00 99 PRO A CA 1
ATOM 836 C C . PRO A 1 99 ? -5.774 -8.938 -10.874 1.00 89.00 99 PRO A C 1
ATOM 838 O O . PRO A 1 99 ? -6.632 -9.463 -10.158 1.00 89.00 99 PRO A O 1
ATOM 841 N N . LEU A 1 100 ? -5.970 -7.767 -11.473 1.00 82.62 100 LEU A N 1
ATOM 842 C CA . LEU A 1 100 ? -7.295 -7.175 -11.527 1.00 82.62 100 LEU A CA 1
ATOM 843 C C . LEU A 1 100 ? -8.142 -8.062 -12.446 1.00 82.62 100 LEU A C 1
ATOM 845 O O . LEU A 1 100 ? -7.878 -8.112 -13.645 1.00 82.62 100 LEU A O 1
ATOM 849 N N . ASP A 1 101 ? -9.117 -8.783 -11.889 1.00 74.12 101 ASP A N 1
ATOM 850 C CA . ASP A 1 101 ? -10.082 -9.530 -12.696 1.00 74.12 101 ASP A CA 1
ATOM 851 C C . ASP A 1 101 ? -10.810 -8.529 -13.609 1.00 74.12 101 ASP A C 1
ATOM 853 O O . ASP A 1 101 ? -11.605 -7.708 -13.135 1.00 74.12 101 ASP A O 1
ATOM 857 N N . GLU A 1 102 ? -10.510 -8.556 -14.910 1.00 53.78 102 GLU A N 1
ATOM 858 C CA . GLU A 1 102 ? -11.269 -7.810 -15.911 1.00 53.78 102 GLU A CA 1
ATOM 859 C C . GLU A 1 102 ? -12.706 -8.352 -15.895 1.00 53.78 102 GLU A C 1
ATOM 861 O O . GLU A 1 102 ? -12.952 -9.512 -16.228 1.00 53.78 102 GLU A O 1
ATOM 866 N N . LYS A 1 103 ? -13.648 -7.531 -15.421 1.00 46.09 103 LYS A N 1
ATOM 867 C CA . LYS A 1 103 ? -15.084 -7.804 -15.542 1.00 46.09 103 LYS A CA 1
ATOM 868 C C . LYS A 1 103 ? -15.586 -7.492 -16.940 1.00 46.09 103 LYS A C 1
ATOM 870 O O . LYS A 1 103 ? -15.170 -6.445 -17.483 1.00 46.09 103 LYS A O 1
#

Radius of gyration: 12.64 Å; chains: 1; bounding box: 33×30×31 Å